Protein AF-A0A931KNN4-F1 (afdb_monomer)

Radius of gyration: 16.11 Å; Cα contacts (8 Å, |Δi|>4): 212; chains: 1; bounding box: 45×23×44 Å

Secondary structure (DSSP, 8-state):
-HHHHHHHHHHHHHHHHHHH--S---HHHHHHHHHHHIIIIIIHHHHHHHHHHHHHSHHHHHHHHT--SS-HHHHHHHHHHHHHHHHHHHTTTS-THHHHHHHHHHHHHHHHHHHHHHHHHHHH----HHHHTTHHHHHHHHHHHHHHHHHH-

pLDDT: mean 97.2, std 2.58, range [75.62, 98.81]

Mean predicted aligned error: 2.51 Å

Foldseek 3Di:
DVLVVLQVQLVVQLVVCVVVDPDDPDLQVSLVSSLLSCLARNQQVQLQVQLCCLQVVVQVLCVLQVHHGPDCVSNVVSVLSVVLNCLSNCCNPDDDVSSVVSLVSLLCVLLVLLVVLVVCCVPVVRPRCSSPVSNVSSPVSSVSNVVSVVSND

Sequence (153 aa):
MIFIVCYILGWLAGVTILLLDNGPKDVHTISEIFLLAQLTVTIGLMGLFAAYGHVFMSDKVAKQIGWEPGSMFQIELGYCSLGMGLMGITSFWYRDNFWLATIIFTCTFLLGAAFVHIKEMRKHRNFSPGNAVTVIPDILIPFTLMILWIFYK

Solvent-accessible surface area (backbone atoms only — not comparable to full-atom values): 7367 Å² total; per-residue (Å²): 111,69,55,54,52,24,44,52,50,6,52,52,48,17,50,52,50,58,74,72,49,87,68,78,83,48,66,40,53,50,19,45,45,39,40,52,22,34,36,30,40,15,38,12,48,34,14,45,52,45,15,49,37,22,57,79,35,32,48,61,48,24,52,44,38,65,43,76,58,88,50,67,65,37,37,54,51,8,54,54,25,34,53,48,7,50,46,13,45,47,38,77,81,40,60,69,71,51,42,52,52,42,47,52,53,49,31,54,51,29,45,48,48,26,52,52,36,53,51,37,37,72,75,70,62,40,66,32,61,54,23,52,59,45,35,53,50,23,47,52,50,40,54,50,51,52,52,28,49,63,49,45,106

Structure (mmCIF, N/CA/C/O backbone):
data_AF-A0A931KNN4-F1
#
_entry.id   AF-A0A931KNN4-F1
#
loop_
_atom_site.group_PDB
_atom_site.id
_atom_site.type_symbol
_atom_site.label_atom_id
_atom_site.label_alt_id
_atom_site.label_comp_id
_atom_site.label_asym_id
_atom_site.label_entity_id
_atom_site.label_seq_id
_atom_site.pdbx_PDB_ins_code
_atom_site.Cartn_x
_atom_site.Cartn_y
_atom_site.Cartn_z
_atom_site.occupancy
_atom_site.B_iso_or_equiv
_atom_site.auth_seq_id
_atom_site.auth_comp_id
_atom_site.auth_asym_id
_atom_site.auth_atom_id
_atom_site.pdbx_PDB_model_num
ATOM 1 N N . MET A 1 1 ? 2.337 6.655 -8.673 1.00 75.62 1 MET A N 1
ATOM 2 C CA . MET A 1 1 ? 1.177 7.547 -8.409 1.00 75.62 1 MET A CA 1
ATOM 3 C C . MET A 1 1 ? -0.009 6.804 -7.804 1.00 75.62 1 MET A C 1
ATOM 5 O O . MET A 1 1 ? -0.515 7.271 -6.796 1.00 75.62 1 MET A O 1
ATOM 9 N N . ILE A 1 2 ? -0.426 5.652 -8.349 1.00 92.94 2 ILE A N 1
ATOM 10 C CA . ILE A 1 2 ? -1.595 4.913 -7.835 1.00 92.94 2 ILE A CA 1
ATOM 11 C C . ILE A 1 2 ? -1.471 4.499 -6.355 1.00 92.94 2 ILE A C 1
ATOM 13 O O . ILE A 1 2 ? -2.454 4.581 -5.635 1.00 92.94 2 ILE A O 1
ATOM 17 N N . PHE A 1 3 ? -0.267 4.186 -5.857 1.00 95.31 3 PHE A N 1
ATOM 18 C CA . PHE A 1 3 ? -0.069 3.797 -4.448 1.00 95.31 3 PHE A CA 1
ATOM 19 C C . PHE A 1 3 ? -0.427 4.926 -3.472 1.00 95.31 3 PHE A C 1
ATOM 21 O O . PHE A 1 3 ? -1.108 4.694 -2.480 1.00 95.31 3 PHE A O 1
ATOM 28 N N . ILE A 1 4 ? -0.036 6.168 -3.785 1.00 96.81 4 ILE A N 1
ATOM 29 C CA . ILE A 1 4 ? -0.392 7.346 -2.977 1.00 96.81 4 ILE A CA 1
ATOM 30 C C . ILE A 1 4 ? -1.904 7.590 -3.028 1.00 96.81 4 ILE A C 1
ATOM 32 O O . ILE A 1 4 ? -2.500 7.942 -2.016 1.00 96.81 4 ILE A O 1
ATOM 36 N N . VAL A 1 5 ? -2.538 7.369 -4.183 1.00 97.69 5 VAL A N 1
ATOM 37 C CA . VAL A 1 5 ? -3.998 7.479 -4.307 1.00 97.69 5 VAL A CA 1
ATOM 38 C C . VAL A 1 5 ? -4.685 6.451 -3.407 1.00 97.69 5 VAL A C 1
ATOM 40 O O . VAL A 1 5 ? -5.537 6.836 -2.615 1.00 97.69 5 VAL A O 1
ATOM 43 N N . CYS A 1 6 ? -4.278 5.178 -3.453 1.00 98.25 6 CYS A N 1
ATOM 44 C CA . CYS A 1 6 ? -4.796 4.139 -2.555 1.00 98.25 6 CYS A CA 1
ATOM 45 C C . CYS A 1 6 ? -4.580 4.501 -1.078 1.00 98.25 6 CYS A C 1
ATOM 47 O O . CYS A 1 6 ? -5.501 4.357 -0.281 1.00 98.25 6 CYS A O 1
ATOM 49 N N . TYR A 1 7 ? -3.407 5.040 -0.733 1.00 98.50 7 TYR A N 1
ATOM 50 C CA . TYR A 1 7 ? -3.086 5.489 0.623 1.00 98.50 7 TYR A CA 1
ATOM 51 C C . TYR A 1 7 ? -4.015 6.601 1.119 1.00 98.50 7 TYR A C 1
ATOM 53 O O . TYR A 1 7 ? -4.550 6.522 2.227 1.00 98.50 7 TYR A O 1
ATOM 61 N N . ILE A 1 8 ? -4.250 7.619 0.287 1.00 98.50 8 ILE A N 1
ATOM 62 C CA . ILE A 1 8 ? -5.185 8.708 0.592 1.00 98.50 8 ILE A CA 1
ATOM 63 C C . ILE A 1 8 ? -6.609 8.160 0.728 1.00 98.50 8 ILE A C 1
ATOM 65 O O . ILE A 1 8 ? -7.306 8.524 1.670 1.00 98.50 8 ILE A O 1
ATOM 69 N N . LEU A 1 9 ? -7.033 7.254 -0.160 1.00 98.62 9 LEU A N 1
ATOM 70 C CA . LEU A 1 9 ? -8.346 6.611 -0.065 1.00 98.62 9 LEU A CA 1
ATOM 71 C C . LEU A 1 9 ? -8.507 5.822 1.241 1.00 98.62 9 LEU A C 1
ATOM 73 O O . LEU A 1 9 ? -9.579 5.879 1.836 1.00 98.62 9 LEU A O 1
ATOM 77 N N . GLY A 1 10 ? -7.458 5.154 1.728 1.00 98.75 10 GLY A N 1
ATOM 78 C CA . GLY A 1 10 ? -7.477 4.497 3.035 1.00 98.75 10 GLY A CA 1
ATOM 79 C C . GLY A 1 10 ? -7.665 5.475 4.195 1.00 98.75 10 GLY A C 1
ATOM 80 O O . GLY A 1 10 ? -8.443 5.202 5.107 1.00 98.75 10 GLY A O 1
ATOM 81 N N . TRP A 1 11 ? -7.031 6.651 4.148 1.00 98.69 11 TRP A N 1
ATOM 82 C CA . TRP A 1 11 ? -7.261 7.696 5.153 1.00 98.69 11 TRP A CA 1
ATOM 83 C C . TRP A 1 11 ? -8.681 8.242 5.093 1.00 98.69 11 TRP A C 1
ATOM 85 O O . TRP A 1 11 ? -9.325 8.371 6.130 1.00 98.69 11 TRP A O 1
ATOM 95 N N . LEU A 1 12 ? -9.186 8.524 3.891 1.00 98.69 12 LEU A N 1
ATOM 96 C CA . LEU A 1 12 ? -10.554 9.001 3.705 1.00 98.69 12 LEU A CA 1
ATOM 97 C C . LEU A 1 12 ? -11.572 7.974 4.205 1.00 98.69 12 LEU A C 1
ATOM 99 O O . LEU A 1 12 ? -12.489 8.347 4.931 1.00 98.69 12 LEU A O 1
ATOM 103 N N . ALA A 1 13 ? -11.374 6.690 3.899 1.00 98.50 13 ALA A N 1
ATOM 104 C CA . ALA A 1 13 ? -12.214 5.612 4.405 1.00 98.50 13 ALA A CA 1
ATOM 105 C C . ALA A 1 13 ? -12.179 5.539 5.939 1.00 98.50 13 ALA A C 1
ATOM 107 O O . ALA A 1 13 ? -13.234 5.473 6.563 1.00 98.50 13 ALA A O 1
ATOM 108 N N . GLY A 1 14 ? -10.993 5.627 6.552 1.00 98.31 14 GLY A N 1
ATOM 109 C CA . GLY A 1 14 ? -10.850 5.664 8.009 1.00 98.31 14 GLY A CA 1
ATOM 110 C C . GLY A 1 14 ? -11.567 6.859 8.642 1.00 98.31 14 GLY A C 1
ATOM 111 O O . GLY A 1 14 ? -12.308 6.682 9.604 1.00 98.31 14 GLY A O 1
ATOM 112 N N . VAL A 1 15 ? -11.438 8.057 8.058 1.00 98.38 15 VAL A N 1
ATOM 113 C CA . VAL A 1 15 ? -12.175 9.255 8.499 1.00 98.38 15 VAL A CA 1
ATOM 114 C C . VAL A 1 15 ? -13.681 9.044 8.367 1.00 98.38 15 VAL A C 1
ATOM 116 O O . VAL A 1 15 ? -14.416 9.335 9.303 1.00 98.38 15 VAL A O 1
ATOM 119 N N . THR A 1 16 ? -14.160 8.518 7.238 1.00 98.25 16 THR A N 1
ATOM 120 C CA . THR A 1 16 ? -15.588 8.238 7.044 1.00 98.25 16 THR A CA 1
ATOM 121 C C . THR A 1 16 ? -16.108 7.254 8.088 1.00 98.25 16 THR A C 1
ATOM 123 O O . THR A 1 16 ? -17.126 7.533 8.713 1.00 98.25 16 THR A O 1
ATOM 126 N N . ILE A 1 17 ? -15.401 6.147 8.338 1.00 97.25 17 ILE A N 1
ATOM 127 C CA . ILE A 1 17 ? -15.786 5.173 9.370 1.00 97.25 17 ILE A CA 1
ATOM 128 C C . ILE A 1 17 ? -15.799 5.841 10.747 1.00 97.25 17 ILE A C 1
ATOM 130 O O . ILE A 1 17 ? -16.770 5.698 11.481 1.00 97.25 17 ILE A O 1
ATOM 134 N N . LEU A 1 18 ? -14.769 6.625 11.076 1.00 97.12 18 LEU A N 1
ATOM 135 C CA . LEU A 1 18 ? -14.670 7.317 12.357 1.00 97.12 18 LEU A CA 1
ATOM 136 C C . LEU A 1 18 ? -15.820 8.306 12.584 1.00 97.12 18 LEU A C 1
ATOM 138 O O . LEU A 1 18 ? -16.296 8.410 13.710 1.00 97.12 18 LEU A O 1
ATOM 142 N N . LEU A 1 19 ? -16.251 9.025 11.544 1.00 96.62 19 LEU A N 1
ATOM 143 C CA . LEU A 1 19 ? -17.359 9.984 11.613 1.00 96.62 19 LEU A CA 1
ATOM 144 C C . LEU A 1 19 ? -18.730 9.306 11.722 1.00 96.62 19 LEU A C 1
ATOM 146 O O . LEU A 1 19 ? -19.653 9.899 12.273 1.00 96.62 19 LEU A O 1
ATOM 150 N N . LEU A 1 20 ? -18.874 8.097 11.176 1.00 96.00 20 LEU A N 1
ATOM 151 C CA . LEU A 1 20 ? -20.117 7.320 11.229 1.00 96.00 20 LEU A CA 1
ATOM 152 C C . LEU A 1 20 ? -20.231 6.469 12.499 1.00 96.00 20 LEU A C 1
ATOM 154 O O . LEU A 1 20 ? -21.334 6.104 12.905 1.00 96.00 20 LEU A O 1
ATOM 158 N N . ASP A 1 21 ? -19.100 6.136 13.112 1.00 92.56 21 ASP A N 1
ATOM 159 C CA . ASP A 1 21 ? -19.047 5.390 14.356 1.00 92.56 21 ASP A CA 1
ATOM 160 C C . ASP A 1 21 ? -19.393 6.293 15.555 1.00 92.56 21 ASP A C 1
ATOM 162 O O . ASP A 1 21 ? -18.734 7.303 15.800 1.00 92.56 21 ASP A O 1
ATOM 166 N N . ASN A 1 22 ? -20.401 5.904 16.337 1.00 91.19 22 ASN A N 1
ATOM 167 C CA . ASN A 1 22 ? -20.817 6.614 17.555 1.00 91.19 22 ASN A CA 1
ATOM 168 C C . ASN A 1 22 ? -20.096 6.108 18.821 1.00 91.19 22 ASN A C 1
ATOM 170 O O . ASN A 1 22 ? -20.460 6.496 19.932 1.00 91.19 22 ASN A O 1
ATOM 174 N N . GLY A 1 23 ? -19.117 5.212 18.667 1.00 89.44 23 GLY A N 1
ATOM 175 C CA . GLY A 1 23 ? -18.331 4.659 19.761 1.00 89.44 23 GLY A CA 1
ATOM 176 C C . GLY A 1 23 ? -17.318 5.635 20.384 1.00 89.44 23 GLY A C 1
ATOM 177 O O . GLY A 1 23 ? -17.164 6.778 19.935 1.00 89.44 23 GLY A O 1
ATOM 178 N N . PRO A 1 24 ? -16.610 5.187 21.439 1.00 88.56 24 PRO A N 1
ATOM 179 C CA . PRO A 1 24 ? -15.524 5.937 22.065 1.00 88.56 24 PRO A CA 1
ATOM 180 C C . PRO A 1 24 ? -14.437 6.332 21.059 1.00 88.56 24 PRO A C 1
ATOM 182 O O . PRO A 1 24 ? -14.121 5.593 20.132 1.00 88.56 24 PRO A O 1
ATOM 185 N N . LYS A 1 25 ? -13.833 7.507 21.253 1.00 93.62 25 LYS A N 1
ATOM 186 C CA . LYS A 1 25 ? -12.763 8.038 20.389 1.00 93.62 25 LYS A CA 1
ATOM 187 C C . LYS A 1 25 ? -11.418 8.055 21.109 1.00 93.62 25 LYS A C 1
ATOM 189 O O . LYS A 1 25 ? -10.698 9.050 21.082 1.00 93.62 25 LYS A O 1
ATOM 194 N N . ASP A 1 26 ? -11.111 6.966 21.805 1.00 96.06 26 ASP A N 1
ATOM 195 C CA . ASP A 1 26 ? -9.787 6.754 22.385 1.00 96.06 26 ASP A CA 1
ATOM 196 C C . ASP A 1 26 ? -8.756 6.341 21.320 1.00 96.06 26 ASP A C 1
ATOM 198 O O . ASP A 1 26 ? -9.085 6.032 20.171 1.00 96.06 26 ASP A O 1
ATOM 202 N N . VAL A 1 27 ? -7.480 6.367 21.711 1.00 96.81 27 VAL A N 1
ATOM 203 C CA . VAL A 1 27 ? -6.347 6.084 20.819 1.00 96.81 27 VAL A CA 1
ATOM 204 C C . VAL A 1 27 ? -6.428 4.676 20.229 1.00 96.81 27 VAL A C 1
ATOM 206 O O . VAL A 1 27 ? -6.139 4.519 19.043 1.00 96.81 27 VAL A O 1
ATOM 209 N N . HIS A 1 28 ? -6.857 3.683 21.012 1.00 96.62 28 HIS A N 1
ATOM 210 C CA . HIS A 1 28 ? -6.983 2.302 20.548 1.00 96.62 28 HIS A CA 1
ATOM 211 C C . HIS A 1 28 ? -8.036 2.213 19.439 1.00 96.62 28 HIS A C 1
ATOM 213 O O . HIS A 1 28 ? -7.741 1.743 18.343 1.00 96.62 28 HIS A O 1
ATOM 219 N N . THR A 1 29 ? -9.241 2.733 19.686 1.00 96.56 29 THR A N 1
ATOM 220 C CA . THR A 1 29 ? -10.368 2.674 18.742 1.00 96.56 29 THR A CA 1
ATOM 221 C C . THR A 1 29 ? -10.069 3.443 17.455 1.00 96.56 29 THR A C 1
ATOM 223 O O . THR A 1 29 ? -10.315 2.952 16.353 1.00 96.56 29 THR A O 1
ATOM 226 N N . ILE A 1 30 ? -9.469 4.633 17.571 1.00 97.88 30 ILE A N 1
ATOM 227 C CA . ILE A 1 30 ? -9.023 5.414 16.410 1.00 97.88 30 ILE A CA 1
ATOM 228 C C . ILE A 1 30 ? -7.996 4.614 15.597 1.00 97.88 30 ILE A C 1
ATOM 230 O O . ILE A 1 30 ? -8.117 4.515 14.373 1.00 97.88 30 ILE A O 1
ATOM 234 N N . SER A 1 31 ? -7.005 4.025 16.267 1.00 98.00 31 SER A N 1
ATOM 235 C CA . SER A 1 31 ? -5.946 3.253 15.611 1.00 98.00 31 SER A CA 1
ATOM 236 C C . SER A 1 31 ? -6.493 1.999 14.942 1.00 98.00 31 SER A C 1
ATOM 238 O O . SER A 1 31 ? -6.114 1.725 13.809 1.00 98.00 31 SER A O 1
ATOM 240 N N . GLU A 1 32 ? -7.435 1.293 15.570 1.00 97.81 32 GLU A N 1
ATOM 241 C CA . GLU A 1 32 ? -8.114 0.133 14.989 1.00 97.81 32 GLU A CA 1
ATOM 242 C C . GLU A 1 32 ? -8.839 0.498 13.686 1.00 97.81 32 GLU A C 1
ATOM 244 O O . GLU A 1 32 ? -8.648 -0.163 12.663 1.00 97.81 32 GLU A O 1
ATOM 249 N N . ILE A 1 33 ? -9.628 1.580 13.697 1.00 98.19 33 ILE A N 1
ATOM 250 C CA . ILE A 1 33 ? -10.392 2.039 12.528 1.00 98.19 33 ILE A CA 1
ATOM 251 C C . ILE A 1 33 ? -9.455 2.393 11.372 1.00 98.19 33 ILE A C 1
ATOM 253 O O . ILE A 1 33 ? -9.644 1.926 10.244 1.00 98.19 33 ILE A O 1
ATOM 257 N N . PHE A 1 34 ? -8.436 3.215 11.637 1.00 98.69 34 PHE A N 1
ATOM 258 C CA . PHE A 1 34 ? -7.494 3.616 10.598 1.00 98.69 34 PHE A CA 1
ATOM 259 C C . PHE A 1 34 ? -6.643 2.445 10.121 1.00 98.69 34 PHE A C 1
ATOM 261 O O . PHE A 1 34 ? -6.396 2.337 8.922 1.00 98.69 34 PHE A O 1
ATOM 268 N N . LEU A 1 35 ? -6.234 1.547 11.015 1.00 98.69 35 LEU A N 1
ATOM 269 C CA . LEU A 1 35 ? -5.477 0.361 10.643 1.00 98.69 35 LEU A CA 1
ATOM 270 C C . LEU A 1 35 ? -6.294 -0.541 9.718 1.00 98.69 35 LEU A C 1
ATOM 272 O O . LEU A 1 35 ? -5.803 -0.917 8.655 1.00 98.69 35 LEU A O 1
ATOM 276 N N . LEU A 1 36 ? -7.551 -0.826 10.067 1.00 98.56 36 LEU A N 1
ATOM 277 C CA . LEU A 1 36 ? -8.452 -1.609 9.224 1.00 98.56 36 LEU A CA 1
ATOM 278 C C . LEU A 1 36 ? -8.631 -0.960 7.846 1.00 98.56 36 LEU A C 1
ATOM 280 O O . LEU A 1 36 ? -8.544 -1.646 6.824 1.00 98.56 36 LEU A O 1
ATOM 284 N N . ALA A 1 37 ? -8.843 0.357 7.799 1.00 98.69 37 ALA A N 1
ATOM 285 C CA . ALA A 1 37 ? -8.990 1.088 6.544 1.00 98.69 37 ALA A CA 1
ATOM 286 C C . ALA A 1 37 ? -7.706 1.045 5.696 1.00 98.69 37 ALA A C 1
ATOM 288 O O . ALA A 1 37 ? -7.774 0.830 4.488 1.00 98.69 37 ALA A O 1
ATOM 289 N N . GLN A 1 38 ? -6.527 1.182 6.309 1.00 98.81 38 GLN A N 1
ATOM 290 C CA . GLN A 1 38 ? -5.253 1.071 5.598 1.00 98.81 38 GLN A CA 1
ATOM 29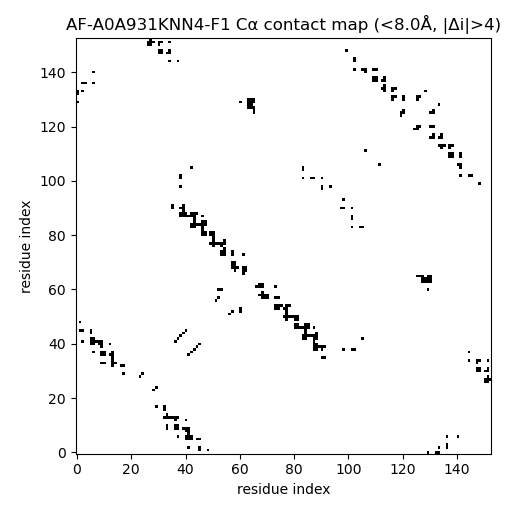1 C C . GLN A 1 38 ? -5.011 -0.355 5.084 1.00 98.81 38 GLN A C 1
ATOM 293 O O . GLN A 1 38 ? -4.642 -0.531 3.926 1.00 98.81 38 GLN A O 1
ATOM 298 N N . LEU A 1 39 ? -5.268 -1.391 5.883 1.00 98.81 39 LEU A N 1
ATOM 299 C CA . LEU A 1 39 ? -5.107 -2.777 5.432 1.00 98.81 39 LEU A CA 1
ATOM 300 C C . LEU A 1 39 ? -6.049 -3.099 4.264 1.00 98.81 39 LEU A C 1
ATOM 302 O O . LEU A 1 39 ? -5.622 -3.601 3.227 1.00 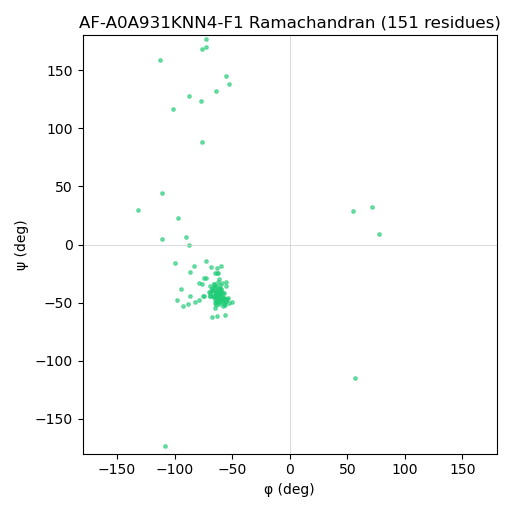98.81 39 LEU A O 1
ATOM 306 N N . THR A 1 40 ? -7.324 -2.754 4.390 1.00 98.56 40 THR A N 1
ATOM 307 C CA . THR A 1 40 ? -8.334 -3.145 3.397 1.00 98.56 40 THR A CA 1
ATOM 308 C C . THR A 1 40 ? -8.314 -2.274 2.149 1.00 98.56 40 THR A C 1
ATOM 310 O O . THR A 1 40 ? -8.301 -2.798 1.036 1.00 98.56 40 THR A O 1
ATOM 313 N N . VAL A 1 41 ? -8.279 -0.951 2.307 1.00 98.69 41 VAL A N 1
ATOM 314 C CA . VAL A 1 41 ? -8.368 -0.011 1.185 1.00 98.69 41 VAL A CA 1
ATOM 315 C C . VAL A 1 41 ? -6.990 0.275 0.612 1.00 98.69 41 VAL A C 1
ATOM 317 O O . VAL A 1 41 ? -6.802 0.118 -0.593 1.00 98.69 41 VAL A O 1
ATOM 320 N N . THR A 1 42 ? -6.011 0.653 1.439 1.00 98.69 42 THR A N 1
ATOM 321 C CA . THR A 1 42 ? -4.670 0.960 0.923 1.00 98.69 42 THR A CA 1
ATOM 322 C C . THR A 1 42 ? -4.002 -0.299 0.399 1.00 98.69 42 THR A C 1
ATOM 324 O O . THR A 1 42 ? -3.729 -0.367 -0.795 1.00 98.69 42 THR A O 1
ATOM 327 N N . ILE A 1 43 ? -3.760 -1.301 1.250 1.00 98.69 43 ILE A N 1
ATOM 328 C CA . ILE A 1 43 ? -2.992 -2.494 0.854 1.00 98.69 43 ILE A CA 1
ATOM 329 C C . ILE A 1 43 ? -3.780 -3.348 -0.131 1.00 98.69 43 ILE A C 1
ATOM 331 O O . ILE A 1 43 ? -3.224 -3.773 -1.144 1.00 98.69 43 ILE A O 1
ATOM 335 N N . GLY A 1 44 ? -5.081 -3.522 0.111 1.00 98.69 44 GLY A N 1
ATOM 336 C CA . GLY A 1 44 ? -5.962 -4.254 -0.789 1.00 98.69 44 GLY A CA 1
ATOM 337 C C . GLY A 1 44 ? -5.957 -3.706 -2.214 1.00 98.69 44 GLY A C 1
ATOM 338 O O . GLY A 1 44 ? -5.562 -4.408 -3.148 1.00 98.69 44 GLY A O 1
ATOM 339 N N . LEU A 1 45 ? -6.339 -2.437 -2.399 1.00 98.56 45 LEU A N 1
ATOM 340 C CA . LEU A 1 45 ? -6.404 -1.841 -3.739 1.00 98.56 45 LEU A CA 1
ATOM 341 C C . LEU A 1 45 ? -5.018 -1.688 -4.368 1.00 98.56 45 LEU A C 1
ATOM 343 O O . LEU A 1 45 ? -4.858 -1.958 -5.558 1.00 98.56 45 LEU A O 1
ATOM 347 N N . MET A 1 46 ? -4.011 -1.288 -3.586 1.00 98.12 46 MET A N 1
ATOM 348 C CA . MET A 1 46 ? -2.637 -1.158 -4.071 1.00 98.12 46 MET A CA 1
ATOM 349 C C . MET A 1 46 ? -2.119 -2.484 -4.626 1.00 98.12 46 MET A C 1
ATOM 351 O O . MET A 1 46 ? -1.595 -2.504 -5.739 1.00 98.12 46 MET A O 1
ATOM 355 N N . GLY A 1 47 ? -2.298 -3.584 -3.887 1.00 98.44 47 GLY A N 1
ATOM 356 C CA . GLY A 1 47 ? -1.877 -4.915 -4.318 1.00 98.44 47 GLY A CA 1
ATOM 357 C C . GLY A 1 47 ? -2.592 -5.370 -5.590 1.00 98.44 47 GLY A C 1
ATOM 358 O O . GLY A 1 47 ? -1.937 -5.838 -6.519 1.00 98.44 47 GLY A O 1
ATOM 359 N N . LEU A 1 48 ? -3.909 -5.147 -5.694 1.00 98.62 48 LEU A N 1
ATOM 360 C CA . LEU A 1 48 ? -4.673 -5.472 -6.906 1.00 98.62 48 LEU A CA 1
ATOM 361 C C . LEU A 1 48 ? -4.227 -4.655 -8.128 1.00 98.62 48 LEU A C 1
ATOM 363 O O . LEU A 1 48 ? -4.042 -5.218 -9.209 1.00 98.62 48 LEU A O 1
ATOM 367 N N . PHE A 1 49 ? -4.028 -3.341 -7.983 1.00 98.19 49 PHE A N 1
ATOM 368 C CA . PHE A 1 49 ? -3.574 -2.499 -9.093 1.00 98.19 49 PHE A CA 1
ATOM 369 C C . PHE A 1 49 ? -2.137 -2.815 -9.509 1.00 98.19 49 PHE A C 1
ATOM 371 O O . PHE A 1 49 ? -1.844 -2.849 -10.706 1.00 98.19 49 PHE A O 1
ATOM 378 N N . ALA A 1 50 ? -1.251 -3.070 -8.543 1.00 97.44 50 ALA A N 1
ATOM 379 C CA . ALA A 1 50 ? 0.112 -3.509 -8.812 1.00 97.44 50 ALA A CA 1
ATOM 380 C C . ALA A 1 50 ? 0.114 -4.857 -9.544 1.00 97.44 50 ALA A C 1
ATOM 382 O O . ALA A 1 50 ? 0.757 -4.975 -10.584 1.00 97.44 50 ALA A O 1
ATOM 383 N N . ALA A 1 51 ? -0.672 -5.832 -9.076 1.00 98.44 51 ALA A N 1
ATOM 384 C CA . ALA A 1 51 ? -0.834 -7.122 -9.738 1.00 98.44 51 ALA A CA 1
ATOM 385 C C . ALA A 1 51 ? -1.301 -6.962 -11.184 1.00 98.44 51 ALA A C 1
ATOM 387 O O . ALA A 1 51 ? -0.684 -7.503 -12.099 1.00 98.44 51 ALA A O 1
ATOM 388 N N . TYR A 1 52 ? -2.345 -6.163 -11.407 1.00 98.31 52 TYR A N 1
ATOM 389 C CA . TYR A 1 52 ? -2.849 -5.909 -12.751 1.00 98.31 52 TYR A CA 1
ATOM 390 C C . TYR A 1 52 ? -1.771 -5.302 -13.662 1.00 98.31 52 TYR A C 1
ATOM 392 O O . TYR A 1 52 ? -1.550 -5.783 -14.775 1.00 98.31 52 TYR A O 1
ATOM 400 N N . GLY A 1 53 ? -1.059 -4.280 -13.174 1.00 97.31 53 GLY A N 1
ATOM 401 C CA . GLY A 1 53 ? 0.012 -3.626 -13.920 1.00 97.31 53 GLY A CA 1
ATOM 402 C C . GLY A 1 53 ? 1.158 -4.576 -14.266 1.00 97.31 53 GLY A C 1
ATOM 403 O O . GLY A 1 53 ? 1.608 -4.612 -15.406 1.00 97.31 53 GLY A O 1
ATOM 404 N N . HIS A 1 54 ? 1.609 -5.370 -13.304 1.00 97.25 54 HIS A N 1
ATOM 405 C CA . HIS A 1 54 ? 2.752 -6.262 -13.460 1.00 97.25 54 HIS A CA 1
ATOM 406 C C . HIS A 1 54 ? 2.444 -7.531 -14.273 1.00 97.25 54 HIS A C 1
ATOM 408 O O . HIS A 1 54 ? 3.297 -7.987 -15.033 1.00 97.25 54 HIS A O 1
ATOM 414 N N . VAL A 1 55 ? 1.229 -8.081 -14.167 1.00 98.00 55 VAL A N 1
ATOM 415 C CA . VAL A 1 55 ? 0.828 -9.296 -14.900 1.00 98.00 55 VAL A CA 1
ATOM 416 C C . VAL A 1 55 ? 0.405 -8.972 -16.331 1.00 98.00 55 VAL A C 1
ATOM 418 O O . VAL A 1 55 ? 0.887 -9.606 -17.265 1.00 98.00 55 VAL A O 1
ATOM 421 N N . PHE A 1 56 ? -0.474 -7.984 -16.523 1.00 97.94 56 PHE A N 1
ATOM 422 C CA . PHE A 1 56 ? -1.093 -7.722 -17.831 1.00 97.94 56 PHE A CA 1
ATOM 423 C C . PHE A 1 56 ? -0.443 -6.568 -18.600 1.00 97.94 56 PHE A C 1
ATOM 425 O O . PHE A 1 56 ? -0.678 -6.415 -19.797 1.00 97.94 56 PHE A O 1
ATOM 432 N N . MET A 1 57 ? 0.352 -5.729 -17.930 1.00 97.19 57 MET A N 1
ATOM 433 C CA . MET A 1 57 ? 0.959 -4.526 -18.514 1.00 97.19 57 MET A CA 1
ATOM 434 C C . MET A 1 57 ? 2.462 -4.427 -18.201 1.00 97.19 57 MET A C 1
ATOM 436 O O . MET A 1 57 ? 3.014 -3.325 -18.127 1.00 97.19 57 MET A O 1
ATOM 440 N N . SER A 1 58 ? 3.120 -5.576 -18.035 1.00 96.94 58 SER A N 1
ATOM 441 C CA . SER A 1 58 ? 4.495 -5.747 -17.543 1.00 96.94 58 SER A CA 1
ATOM 442 C C . SER A 1 58 ? 5.502 -4.852 -18.265 1.00 96.94 58 SER A C 1
ATOM 444 O O . SER A 1 58 ? 6.227 -4.100 -17.619 1.00 96.94 58 SER A O 1
ATOM 446 N N . ASP A 1 59 ? 5.494 -4.844 -19.599 1.00 97.25 59 ASP A N 1
ATOM 447 C CA . ASP A 1 59 ? 6.413 -4.020 -20.399 1.00 97.25 59 ASP A CA 1
ATOM 448 C C . ASP A 1 59 ? 6.198 -2.520 -20.202 1.00 97.25 59 ASP A C 1
ATOM 450 O O . ASP A 1 59 ? 7.147 -1.732 -20.218 1.00 97.25 59 ASP A O 1
ATOM 454 N N . LYS A 1 60 ? 4.942 -2.101 -20.024 1.00 96.50 60 LYS A N 1
ATOM 455 C CA . LYS A 1 60 ? 4.616 -0.696 -19.773 1.00 96.50 60 LYS A CA 1
ATOM 456 C C . LYS A 1 60 ? 5.105 -0.286 -18.389 1.00 96.50 60 LYS A C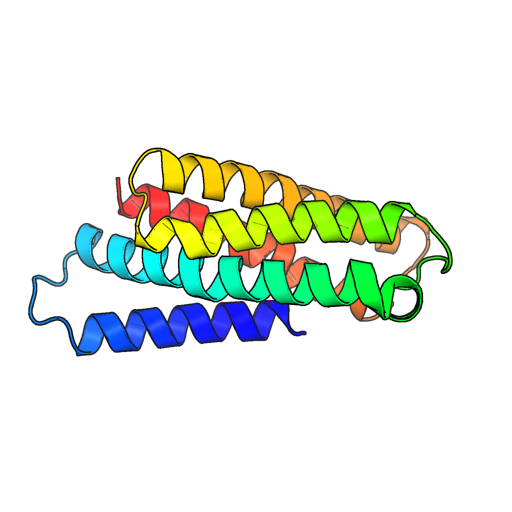 1
ATOM 458 O O . LYS A 1 60 ? 5.688 0.788 -18.260 1.00 96.50 60 LYS A O 1
ATOM 463 N N . VAL A 1 61 ? 4.884 -1.132 -17.381 1.00 96.00 61 VAL A N 1
ATOM 464 C CA . VAL A 1 61 ? 5.360 -0.886 -16.016 1.00 96.00 61 VAL A CA 1
ATOM 465 C C . VAL A 1 61 ? 6.884 -0.842 -15.984 1.00 96.00 61 VAL A C 1
ATOM 467 O O . VAL A 1 61 ? 7.428 0.145 -15.497 1.00 96.00 61 VAL A O 1
ATOM 470 N N . ALA A 1 62 ? 7.565 -1.822 -16.588 1.00 96.56 62 ALA A N 1
ATOM 471 C CA . ALA A 1 62 ? 9.024 -1.869 -16.690 1.00 96.56 62 ALA A CA 1
ATOM 472 C C . ALA A 1 62 ? 9.590 -0.568 -17.283 1.00 96.56 62 ALA A C 1
ATOM 474 O O . ALA A 1 62 ? 10.416 0.095 -16.659 1.00 96.56 62 ALA A O 1
ATOM 475 N N . LYS A 1 63 ? 9.046 -0.107 -18.416 1.00 96.50 63 LYS A N 1
ATOM 476 C CA . LYS A 1 63 ? 9.454 1.169 -19.028 1.00 96.50 63 LYS A CA 1
ATOM 477 C C . LYS A 1 63 ? 9.204 2.375 -18.119 1.00 96.50 63 LYS A C 1
ATOM 479 O O . LYS A 1 63 ? 10.044 3.266 -18.050 1.00 96.50 63 LYS A O 1
ATOM 484 N N . GLN A 1 64 ? 8.078 2.420 -17.405 1.00 94.69 64 GLN A N 1
ATOM 485 C CA . GLN A 1 64 ? 7.757 3.525 -16.488 1.00 94.69 64 GLN A CA 1
ATOM 486 C C . GLN A 1 64 ? 8.701 3.606 -15.282 1.00 94.69 64 GLN A C 1
ATOM 488 O O . GLN A 1 64 ? 8.989 4.707 -14.802 1.00 94.69 64 GLN A O 1
ATOM 493 N N . ILE A 1 65 ? 9.178 2.460 -14.795 1.00 95.19 65 ILE A N 1
ATOM 494 C CA . ILE A 1 65 ? 10.175 2.383 -13.720 1.00 95.19 65 ILE A CA 1
ATOM 495 C C . ILE A 1 65 ? 11.617 2.437 -14.254 1.00 95.19 65 ILE A C 1
ATOM 497 O O . ILE A 1 65 ? 12.559 2.435 -13.468 1.00 95.19 65 ILE A O 1
ATOM 501 N N . GLY A 1 66 ? 11.815 2.526 -15.572 1.00 95.50 66 GLY A N 1
ATOM 502 C CA . GLY A 1 66 ? 13.137 2.588 -16.202 1.00 95.50 66 GLY A CA 1
ATOM 503 C C . GLY A 1 66 ? 13.905 1.266 -16.152 1.00 95.50 66 GLY A C 1
ATOM 504 O O . GLY A 1 66 ? 15.118 1.281 -15.977 1.00 95.50 66 GLY A O 1
ATOM 505 N N . TRP A 1 67 ? 13.198 0.137 -16.208 1.00 95.19 67 TRP A N 1
ATOM 506 C CA . TRP A 1 67 ? 13.755 -1.218 -16.231 1.00 95.19 67 TRP A CA 1
ATOM 507 C C . TRP A 1 67 ? 13.487 -1.874 -17.591 1.00 95.19 67 TRP A C 1
ATOM 509 O O . TRP A 1 67 ? 12.567 -1.484 -18.316 1.00 95.19 67 TRP A O 1
ATOM 519 N N . GLU A 1 68 ? 14.276 -2.895 -17.921 1.00 95.38 68 GLU A N 1
ATOM 520 C CA . GLU A 1 68 ? 14.139 -3.621 -19.184 1.00 95.38 68 GLU A CA 1
ATOM 521 C C . GLU A 1 68 ? 12.783 -4.359 -19.282 1.00 95.38 68 GLU A C 1
ATOM 523 O O . GLU A 1 68 ? 12.385 -5.051 -18.334 1.00 95.38 68 GLU A O 1
ATOM 528 N N . PRO A 1 69 ? 12.052 -4.224 -20.408 1.00 96.06 69 PRO A N 1
ATOM 529 C CA . PRO A 1 69 ? 10.815 -4.960 -20.664 1.00 96.06 69 PRO A CA 1
ATOM 530 C C . PRO A 1 69 ? 11.079 -6.445 -20.984 1.00 96.06 69 PRO A C 1
ATOM 532 O O . PRO A 1 69 ? 12.216 -6.862 -21.190 1.00 96.06 69 PRO A O 1
ATOM 535 N N . GLY A 1 70 ? 10.020 -7.258 -21.039 1.00 92.94 70 GLY A N 1
ATOM 536 C CA . GLY A 1 70 ? 10.100 -8.679 -21.401 1.00 92.94 70 GLY A CA 1
ATOM 537 C C . GLY A 1 70 ? 10.606 -9.612 -20.294 1.00 92.94 70 GLY A C 1
ATOM 538 O O . GLY A 1 70 ? 10.862 -10.787 -20.547 1.00 92.94 70 GLY A O 1
ATOM 539 N N . SER A 1 71 ? 10.754 -9.116 -19.063 1.00 92.19 71 SER A N 1
ATOM 540 C CA . SER A 1 71 ? 11.223 -9.913 -17.926 1.00 92.19 71 SER A CA 1
ATOM 541 C C . SER A 1 71 ? 10.084 -10.636 -17.201 1.00 92.19 71 SER A C 1
ATOM 543 O O . SER A 1 71 ? 9.141 -10.002 -16.722 1.00 92.19 71 SER A O 1
ATOM 545 N N . MET A 1 72 ? 10.219 -1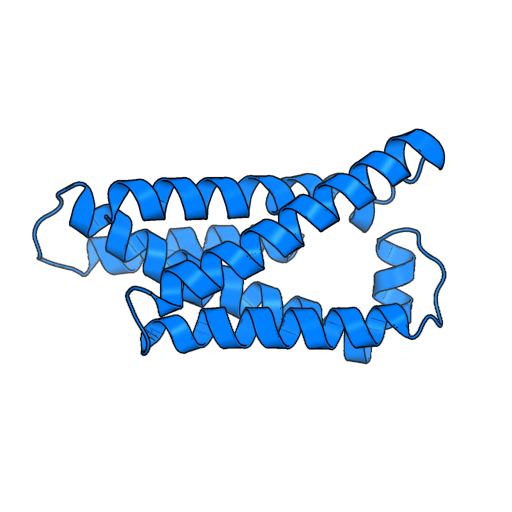1.955 -17.015 1.00 94.94 72 MET A N 1
ATOM 546 C CA . MET A 1 72 ? 9.276 -12.764 -16.223 1.00 94.94 72 MET A CA 1
ATOM 547 C C . MET A 1 72 ? 9.227 -12.362 -14.742 1.00 94.94 72 MET A C 1
ATOM 549 O O . MET A 1 72 ? 8.213 -12.596 -14.086 1.00 94.94 72 MET A O 1
ATOM 553 N N . PHE A 1 73 ? 10.257 -11.679 -14.228 1.00 95.69 73 PHE A N 1
ATOM 554 C CA . PHE A 1 73 ? 10.248 -11.151 -12.861 1.00 95.69 73 PHE A CA 1
ATOM 555 C C . PHE A 1 73 ? 9.124 -10.139 -12.629 1.00 95.69 73 PHE A C 1
ATOM 557 O O . PHE A 1 73 ? 8.609 -10.055 -11.518 1.00 95.69 73 PHE A O 1
ATOM 564 N N . GLN A 1 74 ? 8.701 -9.397 -13.662 1.00 95.75 74 GLN A N 1
ATOM 565 C CA . GLN A 1 74 ? 7.540 -8.513 -13.544 1.00 95.75 74 GLN A CA 1
ATOM 566 C C . GLN A 1 74 ? 6.279 -9.331 -13.252 1.00 95.75 74 GLN A C 1
ATOM 568 O O . GLN A 1 74 ? 5.518 -8.977 -12.364 1.00 95.75 74 GLN A O 1
ATOM 573 N N . ILE A 1 75 ? 6.085 -10.467 -13.925 1.00 97.31 75 ILE A N 1
ATOM 574 C CA . ILE A 1 75 ? 4.906 -11.316 -13.719 1.00 97.31 75 ILE A CA 1
ATOM 575 C C . ILE A 1 75 ? 4.915 -11.938 -12.314 1.00 97.31 75 ILE A C 1
ATOM 577 O O . ILE A 1 75 ? 3.896 -11.893 -11.624 1.00 97.31 75 ILE A O 1
ATOM 581 N N . GLU A 1 76 ? 6.057 -12.455 -11.850 1.00 97.75 76 GLU A N 1
ATOM 582 C CA . GLU A 1 76 ? 6.195 -12.973 -10.477 1.00 97.75 76 GLU A CA 1
ATOM 583 C C . GLU A 1 76 ? 5.924 -11.891 -9.423 1.00 97.75 76 GLU A C 1
ATOM 585 O O . GLU A 1 76 ? 5.188 -12.124 -8.460 1.00 97.75 76 GLU A O 1
ATOM 590 N N . LEU A 1 77 ? 6.448 -10.680 -9.638 1.00 96.88 77 LEU A N 1
ATOM 591 C CA . LEU A 1 77 ? 6.181 -9.520 -8.790 1.00 96.88 77 LEU A CA 1
ATOM 592 C C . LEU A 1 77 ? 4.689 -9.163 -8.767 1.00 96.88 77 LEU A C 1
ATOM 594 O O . LEU A 1 77 ? 4.153 -8.774 -7.726 1.00 96.88 77 LEU A O 1
ATOM 598 N N . GLY A 1 78 ? 4.000 -9.346 -9.892 1.00 98.06 78 GLY A N 1
ATOM 599 C CA . GLY A 1 78 ? 2.557 -9.185 -9.997 1.00 98.06 78 GLY A CA 1
ATOM 600 C C . GLY A 1 78 ? 1.780 -10.182 -9.141 1.00 98.06 78 GLY A C 1
ATOM 601 O O . GLY A 1 78 ? 0.873 -9.776 -8.418 1.00 98.06 78 GLY A O 1
ATOM 602 N N . TYR A 1 79 ? 2.164 -11.459 -9.134 1.00 98.50 79 TYR A N 1
ATOM 603 C CA . TYR A 1 79 ? 1.536 -12.457 -8.258 1.00 98.50 79 TYR A CA 1
ATOM 604 C C . TYR A 1 79 ? 1.867 -12.245 -6.777 1.00 98.50 79 TYR A C 1
ATOM 606 O O . TYR A 1 79 ? 0.994 -12.416 -5.925 1.00 98.50 79 TYR A O 1
ATOM 614 N N . CYS A 1 80 ? 3.084 -11.799 -6.463 1.00 98.25 80 CYS A N 1
ATOM 615 C CA . CYS A 1 80 ? 3.452 -11.370 -5.113 1.00 98.25 80 CYS A CA 1
ATOM 616 C C . CYS A 1 80 ? 2.556 -10.204 -4.642 1.00 98.25 80 CYS A C 1
ATOM 618 O O . CYS A 1 80 ? 1.972 -10.246 -3.557 1.00 98.25 80 CYS A O 1
ATOM 620 N N . SER A 1 81 ? 2.353 -9.211 -5.514 1.00 98.44 81 SER A N 1
ATOM 621 C CA . SER A 1 81 ? 1.465 -8.068 -5.264 1.00 98.44 81 SER A CA 1
ATOM 622 C C . SER A 1 81 ? -0.004 -8.479 -5.134 1.00 98.44 81 SER A C 1
ATOM 624 O O . SER A 1 81 ? -0.728 -7.917 -4.312 1.00 98.44 81 SER A O 1
ATOM 626 N N . LEU A 1 82 ? -0.448 -9.483 -5.900 1.00 98.75 82 LEU A N 1
ATOM 627 C CA . LEU A 1 82 ? -1.797 -10.037 -5.787 1.00 98.75 82 LEU A CA 1
ATOM 628 C C . LEU A 1 82 ? -2.003 -10.664 -4.409 1.00 98.75 82 LEU A C 1
ATOM 630 O O . LEU A 1 82 ? -2.996 -10.363 -3.755 1.00 98.75 82 LEU A O 1
ATOM 634 N N . GLY A 1 83 ? -1.049 -11.479 -3.948 1.00 98.75 83 GLY A N 1
ATOM 635 C CA . GLY A 1 83 ? -1.068 -12.054 -2.602 1.00 98.75 83 GLY A CA 1
ATOM 636 C C . GLY A 1 83 ? -1.177 -10.975 -1.523 1.00 98.75 83 GLY A C 1
ATOM 637 O O . GLY A 1 83 ? -2.061 -11.049 -0.673 1.00 98.75 83 GLY A O 1
ATOM 638 N N . MET A 1 84 ? -0.362 -9.921 -1.627 1.00 98.69 84 MET A N 1
ATOM 639 C CA . MET A 1 84 ? -0.434 -8.752 -0.742 1.00 98.69 84 MET A CA 1
ATOM 640 C C . MET A 1 84 ? -1.830 -8.114 -0.722 1.00 98.69 84 MET A C 1
ATOM 642 O O . MET A 1 84 ? -2.385 -7.858 0.345 1.00 98.69 84 MET A O 1
ATOM 646 N N . GLY A 1 85 ? -2.412 -7.875 -1.902 1.00 98.75 85 GLY A N 1
ATOM 647 C CA . GLY A 1 85 ? -3.739 -7.275 -2.035 1.00 98.75 85 GLY A CA 1
ATOM 648 C C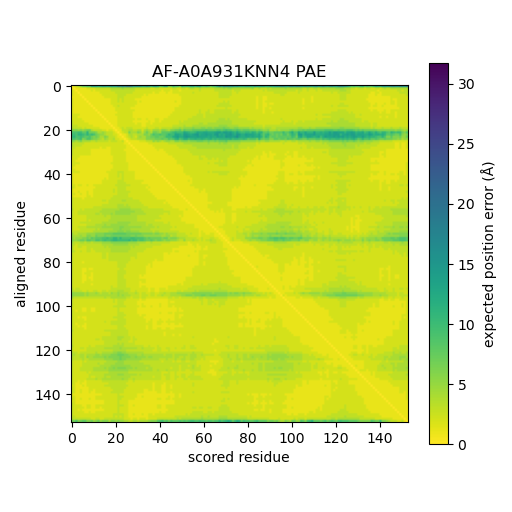 . GLY A 1 85 ? -4.834 -8.160 -1.443 1.00 98.75 85 GLY A C 1
ATOM 649 O O . GLY A 1 85 ? -5.711 -7.674 -0.732 1.00 98.75 85 GLY A O 1
ATOM 650 N N . LEU A 1 86 ? -4.757 -9.473 -1.663 1.00 98.81 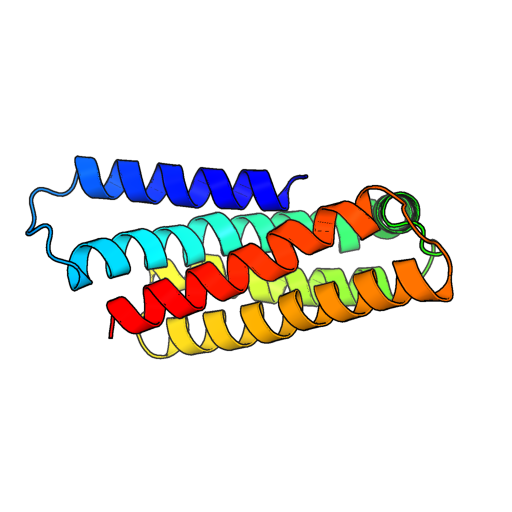86 LEU A N 1
ATOM 651 C CA . LEU A 1 86 ? -5.693 -10.429 -1.076 1.00 98.81 86 LEU A CA 1
ATOM 652 C C . LEU A 1 86 ? -5.588 -10.452 0.453 1.00 98.81 86 LEU A C 1
ATOM 654 O O . LEU A 1 86 ? -6.623 -10.438 1.117 1.00 98.81 86 LEU A O 1
ATOM 658 N N . MET A 1 87 ? -4.380 -10.419 1.023 1.00 98.75 87 MET A N 1
ATOM 659 C CA . MET A 1 87 ? -4.188 -10.292 2.475 1.00 98.75 87 MET A CA 1
ATOM 660 C C . MET 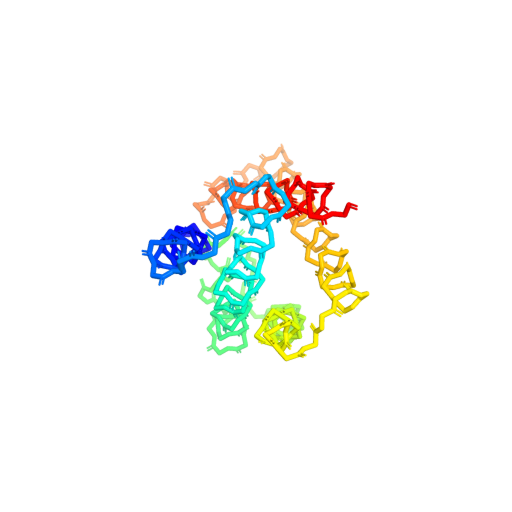A 1 87 ? -4.788 -8.984 3.013 1.00 98.75 87 MET A C 1
ATOM 662 O O . MET A 1 87 ? -5.512 -8.991 4.008 1.00 98.75 87 MET A O 1
ATOM 666 N N . GLY A 1 88 ? -4.571 -7.866 2.314 1.00 98.75 88 GLY A N 1
ATOM 667 C CA . GLY A 1 88 ? -5.171 -6.578 2.661 1.00 98.75 88 GLY A CA 1
ATOM 668 C C . GLY A 1 88 ? -6.702 -6.628 2.688 1.00 98.75 88 GLY A C 1
ATOM 669 O O . GLY A 1 88 ? -7.318 -6.321 3.705 1.00 98.75 88 GLY A O 1
ATOM 670 N N . ILE A 1 89 ? -7.333 -7.097 1.608 1.00 98.69 89 ILE A N 1
ATOM 671 C CA . ILE A 1 89 ? -8.801 -7.200 1.502 1.00 98.69 89 ILE A CA 1
ATOM 672 C C . ILE A 1 89 ? -9.358 -8.143 2.568 1.00 98.69 89 ILE A C 1
ATOM 674 O O . ILE A 1 89 ? -10.330 -7.822 3.252 1.00 98.69 89 ILE A O 1
ATOM 678 N N . THR A 1 90 ? -8.729 -9.306 2.736 1.00 98.69 90 THR A N 1
ATOM 679 C CA . THR A 1 90 ? -9.225 -10.325 3.663 1.00 98.69 90 THR A CA 1
ATOM 680 C C . THR A 1 90 ? -9.026 -9.964 5.134 1.00 98.69 90 THR A C 1
ATOM 682 O O . THR A 1 90 ? -9.720 -10.519 5.987 1.00 98.69 90 THR A O 1
ATOM 685 N N . SER A 1 91 ? -8.197 -8.956 5.433 1.00 98.56 91 SER A N 1
ATOM 686 C CA . SER A 1 91 ? -8.070 -8.370 6.773 1.00 98.56 91 SER A CA 1
ATOM 687 C C . SER A 1 91 ? -9.385 -7.775 7.295 1.00 98.56 91 SER A C 1
ATOM 689 O O . SER A 1 91 ? -9.549 -7.614 8.502 1.00 98.56 91 SER A O 1
ATOM 691 N N . PHE A 1 92 ? -10.369 -7.500 6.431 1.00 98.19 92 PHE A N 1
ATOM 692 C CA . PHE A 1 92 ? -11.707 -7.115 6.886 1.00 98.19 92 PHE A CA 1
ATOM 693 C C . PHE A 1 92 ? -12.362 -8.196 7.762 1.00 98.19 92 PHE A C 1
ATOM 695 O O . PHE A 1 92 ? -12.963 -7.884 8.795 1.00 98.19 92 PHE A O 1
ATOM 702 N N . TRP A 1 93 ? -12.211 -9.463 7.365 1.00 98.25 93 TRP A N 1
ATOM 703 C CA . TRP A 1 93 ? -12.795 -10.612 8.059 1.00 98.25 93 TRP A CA 1
ATOM 704 C C . TRP A 1 93 ? -11.827 -11.251 9.055 1.00 98.25 93 TRP A C 1
ATOM 706 O O . TRP A 1 93 ? -12.250 -11.660 10.135 1.00 98.25 93 TRP A O 1
ATOM 716 N N . TYR A 1 94 ? -10.538 -11.333 8.717 1.00 97.94 94 TYR A N 1
ATOM 717 C CA . TYR A 1 94 ? -9.522 -11.965 9.561 1.00 97.94 94 TYR A CA 1
ATOM 718 C C . TYR A 1 94 ? -8.713 -10.908 10.312 1.00 97.94 94 TYR A C 1
ATOM 720 O O . TYR A 1 94 ? -8.027 -10.099 9.694 1.00 97.94 94 TYR A O 1
ATOM 728 N N . ARG A 1 95 ? -8.792 -10.915 11.647 1.00 94.62 95 ARG A N 1
ATOM 729 C CA . ARG A 1 95 ? -8.210 -9.881 12.523 1.00 94.62 95 ARG A CA 1
ATOM 730 C C . ARG A 1 95 ? -6.988 -10.370 13.312 1.00 94.62 95 ARG A C 1
ATOM 732 O O . ARG A 1 95 ? -6.470 -11.462 13.068 1.00 94.62 95 ARG A O 1
ATOM 739 N N . ASP A 1 96 ? -6.493 -9.534 14.224 1.00 93.31 96 ASP A N 1
ATOM 740 C CA . ASP A 1 96 ? -5.392 -9.828 15.151 1.00 93.31 96 ASP A CA 1
ATOM 741 C C . ASP A 1 96 ? -4.091 -10.268 14.465 1.00 93.31 96 ASP A C 1
ATOM 743 O O . ASP A 1 96 ? -3.458 -9.492 13.751 1.00 93.31 96 ASP A O 1
ATOM 747 N N . ASN A 1 97 ? -3.661 -11.514 14.683 1.00 97.00 97 ASN A N 1
ATOM 748 C CA . ASN A 1 97 ? -2.400 -12.035 14.158 1.00 97.00 97 ASN A CA 1
ATOM 749 C C . ASN A 1 97 ? -2.377 -12.053 12.626 1.00 97.00 97 ASN A C 1
ATOM 751 O O . ASN A 1 97 ? -1.303 -11.976 12.032 1.00 97.00 97 ASN A O 1
ATOM 755 N N . PHE A 1 98 ? -3.544 -12.110 11.979 1.00 98.50 98 PHE A N 1
ATOM 756 C CA . PHE A 1 98 ? -3.628 -11.985 10.529 1.00 98.50 98 PHE A CA 1
ATOM 757 C C . PHE A 1 98 ? -3.259 -10.572 10.053 1.00 98.50 98 PHE A C 1
ATOM 759 O O . PHE A 1 98 ? -2.536 -10.421 9.065 1.00 98.50 98 PHE A O 1
ATOM 766 N N . TRP A 1 99 ? -3.683 -9.533 10.782 1.00 98.56 99 TRP A N 1
ATOM 767 C CA . TRP A 1 99 ? -3.270 -8.157 10.497 1.00 98.56 99 TRP A CA 1
ATOM 768 C C . TRP A 1 99 ? -1.767 -8.008 10.684 1.00 98.56 99 TRP A C 1
ATOM 770 O O . TRP A 1 99 ? -1.101 -7.501 9.788 1.00 98.56 99 TRP A O 1
ATOM 780 N N . LEU A 1 100 ? -1.211 -8.538 11.779 1.00 98.62 100 LEU A N 1
ATOM 781 C CA . LEU A 1 100 ? 0.236 -8.525 11.998 1.00 98.62 100 LEU A CA 1
ATOM 782 C C . LEU A 1 100 ? 0.996 -9.210 10.854 1.00 98.62 100 LEU A C 1
ATOM 784 O O . LEU A 1 100 ? 1.963 -8.650 10.345 1.00 98.62 100 LEU A O 1
ATOM 788 N N . ALA A 1 101 ? 0.547 -10.385 10.407 1.00 98.69 101 ALA A N 1
ATOM 789 C CA . ALA A 1 101 ? 1.159 -11.090 9.281 1.00 98.69 101 ALA A CA 1
ATOM 790 C C . ALA A 1 101 ? 1.094 -10.269 7.980 1.00 98.69 101 ALA A C 1
ATOM 792 O O . ALA A 1 101 ? 2.086 -10.180 7.254 1.00 98.69 101 ALA A O 1
ATOM 793 N N . THR A 1 102 ? -0.043 -9.618 7.716 1.00 98.75 102 THR A N 1
ATOM 794 C CA . THR A 1 102 ? -0.228 -8.721 6.562 1.00 98.75 102 THR A CA 1
ATOM 795 C C . THR A 1 102 ? 0.710 -7.518 6.628 1.00 98.75 102 THR A C 1
ATOM 797 O O . THR A 1 102 ? 1.324 -7.158 5.622 1.00 98.75 102 THR A O 1
ATOM 800 N N . ILE A 1 103 ? 0.878 -6.926 7.813 1.00 98.75 103 ILE A N 1
ATOM 801 C CA . ILE A 1 103 ? 1.792 -5.804 8.050 1.00 98.75 103 ILE A CA 1
ATOM 802 C C . ILE A 1 103 ? 3.237 -6.245 7.844 1.00 98.75 103 ILE A C 1
ATOM 804 O O . ILE A 1 103 ? 3.960 -5.578 7.114 1.00 98.75 103 ILE A O 1
ATOM 808 N N . ILE A 1 104 ? 3.655 -7.374 8.425 1.00 98.81 104 ILE A N 1
ATOM 809 C CA . ILE A 1 104 ? 5.018 -7.902 8.265 1.00 98.81 104 ILE A CA 1
ATOM 810 C C . ILE A 1 104 ? 5.328 -8.101 6.783 1.00 98.81 104 ILE A C 1
ATOM 812 O O . ILE A 1 104 ? 6.320 -7.562 6.294 1.00 98.81 104 ILE A O 1
ATOM 816 N N . PHE A 1 105 ? 4.454 -8.803 6.056 1.00 98.69 105 PHE A N 1
ATOM 817 C CA . PHE A 1 105 ? 4.629 -9.028 4.625 1.00 98.69 105 PHE A CA 1
ATOM 818 C C . PHE A 1 105 ? 4.750 -7.703 3.856 1.00 98.69 105 PHE A C 1
ATOM 820 O O . PHE A 1 105 ? 5.714 -7.493 3.117 1.00 98.69 105 PHE A O 1
ATOM 827 N N . THR A 1 106 ? 3.804 -6.785 4.074 1.00 98.62 106 THR A N 1
ATOM 828 C CA . THR A 1 106 ? 3.749 -5.489 3.383 1.00 98.62 106 THR A CA 1
ATOM 829 C C . THR A 1 106 ? 4.988 -4.644 3.672 1.00 98.62 106 THR A C 1
ATOM 831 O O . THR A 1 106 ? 5.595 -4.100 2.752 1.00 98.62 106 THR A O 1
ATOM 834 N N . CYS A 1 107 ? 5.399 -4.549 4.938 1.00 98.69 107 CYS A N 1
ATOM 835 C CA . CYS A 1 107 ? 6.567 -3.781 5.353 1.00 98.69 107 CYS A CA 1
ATOM 836 C C . CYS A 1 107 ? 7.853 -4.356 4.763 1.00 98.69 107 CYS A C 1
ATOM 838 O O . CYS A 1 107 ? 8.664 -3.599 4.233 1.00 98.69 107 CYS A O 1
ATOM 840 N N . THR A 1 108 ? 8.041 -5.679 4.816 1.00 98.69 108 THR A N 1
ATOM 841 C CA . THR A 1 108 ? 9.217 -6.327 4.222 1.00 98.69 108 THR A CA 1
ATOM 842 C C . THR A 1 108 ? 9.282 -6.075 2.720 1.00 98.69 108 THR A C 1
ATOM 844 O O . THR A 1 108 ? 10.342 -5.713 2.208 1.00 98.69 108 THR A O 1
ATOM 847 N N . PHE A 1 109 ? 8.154 -6.219 2.023 1.00 98.44 109 PHE A N 1
ATOM 848 C CA . PHE A 1 109 ? 8.088 -6.016 0.583 1.00 98.44 109 PHE A CA 1
ATOM 849 C C . PHE A 1 109 ? 8.369 -4.560 0.187 1.00 98.44 109 PHE A C 1
ATOM 851 O O . PHE A 1 109 ? 9.291 -4.304 -0.588 1.00 98.44 109 PHE A O 1
ATOM 858 N N . LEU A 1 110 ? 7.631 -3.600 0.751 1.00 98.50 110 LEU A N 1
ATOM 859 C CA . LEU A 1 110 ? 7.733 -2.191 0.368 1.00 98.50 110 LEU A CA 1
ATOM 860 C C . LEU A 1 110 ? 9.062 -1.559 0.796 1.00 98.50 110 LEU A C 1
ATOM 862 O O . LEU A 1 110 ? 9.712 -0.911 -0.018 1.00 98.50 110 LEU A O 1
ATOM 866 N N . LEU A 1 111 ? 9.543 -1.797 2.021 1.00 98.75 111 LEU A N 1
ATOM 867 C CA . LEU A 1 111 ? 10.849 -1.262 2.436 1.00 98.75 111 LEU A CA 1
ATOM 868 C C . LEU A 1 111 ? 11.996 -1.888 1.628 1.00 98.75 111 LEU A C 1
ATOM 870 O O . LEU A 1 111 ? 12.975 -1.208 1.307 1.00 98.75 111 LEU A O 1
ATOM 874 N N . GLY A 1 112 ? 11.866 -3.166 1.256 1.00 98.50 112 GLY A N 1
ATOM 875 C CA . GLY A 1 112 ? 12.775 -3.823 0.321 1.00 98.50 112 GLY A CA 1
ATOM 876 C C . GLY A 1 112 ? 12.764 -3.157 -1.060 1.00 98.50 112 GLY A C 1
ATOM 877 O O . GLY A 1 112 ? 13.832 -2.853 -1.598 1.00 98.50 112 GLY A O 1
ATOM 878 N N . ALA A 1 113 ? 11.579 -2.862 -1.601 1.00 97.50 113 ALA A N 1
ATOM 879 C CA . ALA A 1 113 ? 11.416 -2.140 -2.863 1.00 97.50 113 ALA A CA 1
ATOM 880 C C . ALA A 1 113 ? 12.027 -0.730 -2.801 1.00 97.50 113 ALA A C 1
ATOM 882 O O . ALA A 1 113 ? 12.841 -0.387 -3.662 1.00 97.50 113 ALA A O 1
ATOM 883 N N . ALA A 1 114 ? 11.767 0.037 -1.735 1.00 98.44 114 ALA A N 1
ATOM 884 C CA . ALA A 1 114 ? 12.386 1.345 -1.510 1.00 98.44 114 ALA A CA 1
ATOM 885 C C . ALA A 1 114 ? 13.917 1.260 -1.564 1.00 98.44 114 ALA A C 1
ATOM 887 O O . ALA A 1 114 ? 14.568 2.066 -2.234 1.00 98.44 114 ALA A O 1
ATOM 888 N N . PHE A 1 115 ? 14.509 0.267 -0.892 1.00 98.56 115 PHE A N 1
ATOM 889 C CA . PHE A 1 115 ? 15.955 0.058 -0.916 1.00 98.56 115 PHE A CA 1
ATOM 890 C C . PHE A 1 115 ? 16.475 -0.223 -2.333 1.00 98.56 115 PHE A C 1
ATOM 892 O O . PHE A 1 115 ? 17.489 0.357 -2.738 1.00 98.56 115 PHE A O 1
ATOM 899 N N . VAL A 1 116 ? 15.782 -1.068 -3.102 1.00 97.81 116 VAL A N 1
ATOM 900 C CA . VAL A 1 116 ? 16.128 -1.361 -4.502 1.00 97.81 116 VAL A CA 1
ATOM 901 C C . VAL A 1 116 ? 16.044 -0.095 -5.358 1.00 97.81 116 VAL A C 1
ATOM 903 O O . VAL A 1 116 ? 17.019 0.241 -6.033 1.00 97.81 116 VAL A O 1
ATOM 906 N N . HIS A 1 117 ? 14.951 0.662 -5.271 1.00 97.62 117 HIS A N 1
ATOM 907 C CA . HIS A 1 117 ? 14.764 1.909 -6.016 1.00 97.62 117 HIS A CA 1
ATOM 908 C C . HIS A 1 117 ? 15.834 2.961 -5.679 1.00 97.62 117 HIS A C 1
ATOM 910 O O . HIS A 1 117 ? 16.407 3.581 -6.581 1.00 97.62 117 HIS A O 1
ATOM 916 N N . ILE A 1 118 ? 16.176 3.127 -4.394 1.00 98.44 118 ILE A N 1
ATOM 917 C CA . ILE A 1 118 ? 17.247 4.032 -3.941 1.00 98.44 118 ILE A CA 1
ATOM 918 C C . ILE A 1 118 ? 18.609 3.592 -4.474 1.00 98.44 118 ILE A C 1
ATOM 920 O O . ILE A 1 118 ? 19.396 4.421 -4.945 1.00 98.44 118 ILE A O 1
ATOM 924 N N . LYS A 1 119 ? 18.911 2.292 -4.415 1.00 98.31 119 LYS A N 1
ATOM 925 C CA . LYS A 1 119 ? 20.153 1.742 -4.964 1.00 98.31 119 LYS A CA 1
ATOM 926 C C . LYS A 1 119 ? 20.254 2.019 -6.464 1.00 98.31 119 LYS A C 1
ATOM 928 O O . LYS A 1 119 ? 21.335 2.386 -6.925 1.00 98.31 119 LYS A O 1
ATOM 933 N N . GLU A 1 120 ? 19.142 1.928 -7.185 1.00 97.88 120 GLU A N 1
ATOM 934 C CA . GLU A 1 120 ? 19.077 2.162 -8.626 1.00 97.88 120 GLU A CA 1
ATOM 935 C C . GLU A 1 120 ? 19.265 3.634 -9.006 1.00 97.88 120 GLU A C 1
ATOM 937 O O . GLU A 1 120 ? 20.055 3.956 -9.899 1.00 97.88 120 GLU A O 1
ATOM 942 N N . MET A 1 121 ? 18.663 4.550 -8.241 1.00 98.19 121 MET A N 1
ATOM 943 C CA . MET A 1 121 ? 18.932 5.988 -8.364 1.00 98.19 121 MET A CA 1
ATOM 944 C C . MET A 1 121 ? 20.417 6.311 -8.156 1.00 98.19 121 MET A C 1
ATOM 946 O O . MET A 1 121 ? 20.997 7.124 -8.878 1.00 98.19 121 MET A O 1
ATOM 950 N N . ARG A 1 122 ? 21.059 5.675 -7.166 1.00 98.19 122 ARG A N 1
ATOM 951 C CA . ARG A 1 122 ? 22.463 5.951 -6.822 1.00 98.19 122 ARG A CA 1
ATOM 952 C C . ARG A 1 122 ? 23.452 5.353 -7.817 1.00 98.19 122 ARG A C 1
ATOM 954 O O . ARG A 1 122 ? 24.418 6.029 -8.161 1.00 98.19 122 ARG A O 1
ATOM 961 N N . LYS A 1 123 ? 23.249 4.099 -8.232 1.00 97.75 123 LYS A N 1
ATOM 962 C CA . LYS A 1 123 ? 24.210 3.355 -9.063 1.00 97.75 123 LYS A CA 1
ATOM 963 C C . LYS A 1 123 ? 24.022 3.598 -10.554 1.00 97.75 123 LYS A C 1
ATOM 965 O O . LYS A 1 123 ? 25.007 3.836 -11.242 1.00 97.75 123 LYS A O 1
ATOM 970 N N . HIS A 1 124 ? 22.781 3.579 -11.030 1.00 96.88 124 HIS A N 1
ATOM 971 C CA . HIS A 1 124 ? 22.465 3.625 -12.460 1.00 96.88 124 HIS A CA 1
ATOM 972 C C . HIS A 1 124 ? 21.800 4.938 -12.881 1.00 96.88 124 HIS A C 1
ATOM 974 O O . HIS A 1 124 ? 21.421 5.093 -14.036 1.00 96.88 124 HIS A O 1
ATOM 980 N N . ARG A 1 125 ? 21.676 5.909 -11.959 1.00 97.50 125 ARG A N 1
ATOM 981 C CA . ARG A 1 1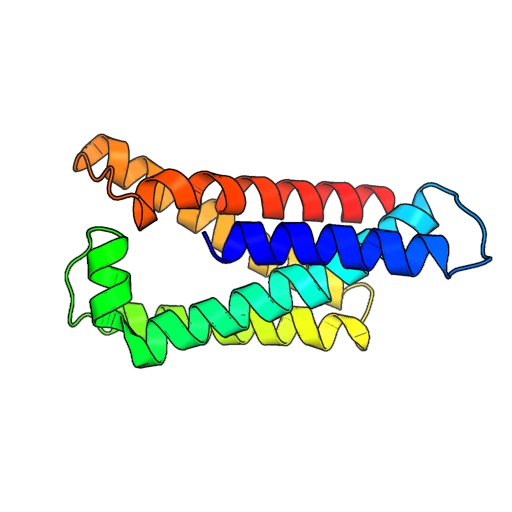25 ? 21.048 7.220 -12.210 1.00 97.50 125 ARG A CA 1
ATOM 982 C C . ARG A 1 125 ? 19.623 7.100 -12.760 1.00 97.50 125 ARG A C 1
ATOM 984 O O . ARG A 1 125 ? 19.151 7.989 -13.464 1.00 97.50 125 ARG A O 1
ATOM 991 N N . ASN A 1 126 ? 18.918 6.025 -12.408 1.00 97.69 126 ASN A N 1
ATOM 992 C CA . ASN A 1 126 ? 17.538 5.822 -12.821 1.00 97.69 126 ASN A CA 1
ATOM 993 C C . ASN A 1 126 ? 16.599 6.714 -11.993 1.00 97.69 126 ASN A C 1
ATOM 995 O O . ASN A 1 126 ? 16.078 6.316 -10.952 1.00 97.69 126 ASN A O 1
ATOM 999 N N . PHE A 1 127 ? 16.380 7.935 -12.466 1.00 97.25 127 PHE A N 1
ATOM 1000 C CA . PHE A 1 127 ? 15.419 8.875 -11.887 1.00 97.25 127 PHE A CA 1
ATOM 1001 C C . PHE A 1 127 ? 14.078 8.867 -12.624 1.00 97.25 127 PHE A C 1
ATOM 1003 O O . PHE A 1 127 ? 13.326 9.840 -12.550 1.00 97.25 127 PHE A O 1
ATOM 1010 N N . SER A 1 128 ? 13.763 7.774 -13.329 1.00 96.75 128 SER A N 1
ATOM 1011 C CA . SER A 1 128 ? 12.447 7.599 -13.941 1.00 96.75 128 SER A CA 1
ATOM 1012 C C . SER A 1 128 ? 11.366 7.800 -12.874 1.00 96.75 128 SER A C 1
ATOM 1014 O O . SER A 1 128 ? 11.529 7.293 -11.758 1.00 96.75 128 SER A O 1
ATOM 1016 N N . PRO A 1 129 ? 10.257 8.506 -13.165 1.00 93.44 129 PRO A N 1
ATOM 1017 C CA . PRO A 1 129 ? 9.249 8.809 -12.151 1.00 93.44 129 PRO A CA 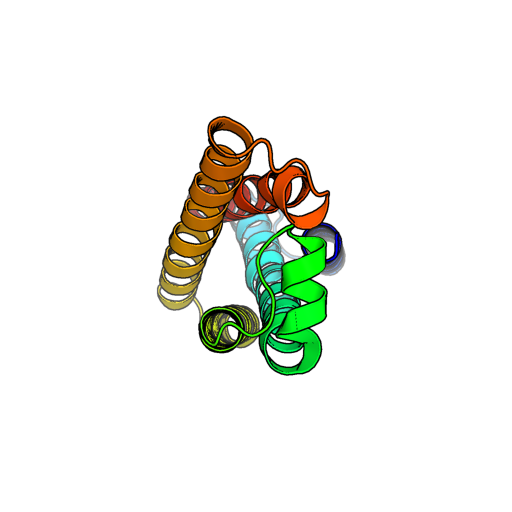1
ATOM 1018 C C . PRO A 1 129 ? 8.703 7.564 -11.443 1.00 93.44 129 PRO A C 1
ATOM 1020 O O . PRO A 1 129 ? 8.476 7.602 -10.236 1.00 93.44 129 PRO A O 1
ATOM 1023 N N . GLY A 1 130 ? 8.551 6.444 -12.163 1.00 93.00 130 GLY A N 1
ATOM 1024 C CA . GLY A 1 130 ? 8.110 5.172 -11.587 1.00 93.00 130 GLY A CA 1
ATOM 1025 C C . GLY A 1 130 ? 9.120 4.517 -10.637 1.00 93.00 130 GLY A C 1
ATOM 1026 O O . GLY A 1 130 ? 8.714 3.695 -9.825 1.00 93.00 130 GLY A O 1
ATOM 1027 N N . ASN A 1 131 ? 10.400 4.896 -10.695 1.00 96.56 131 ASN A N 1
ATOM 1028 C CA . ASN A 1 131 ? 11.438 4.448 -9.765 1.00 96.56 131 ASN A CA 1
ATOM 1029 C C . ASN A 1 131 ? 11.591 5.426 -8.591 1.00 96.56 131 ASN A C 1
ATOM 1031 O O . ASN A 1 131 ? 11.502 5.038 -7.433 1.00 96.56 131 ASN A O 1
ATOM 1035 N N . ALA A 1 132 ? 11.786 6.714 -8.885 1.00 96.75 132 ALA A N 1
ATOM 1036 C CA . ALA A 1 132 ? 12.144 7.702 -7.869 1.00 96.75 132 ALA A CA 1
ATOM 1037 C C . ALA A 1 132 ? 10.968 8.097 -6.964 1.00 96.75 132 ALA A C 1
ATOM 1039 O O . ALA A 1 132 ? 11.117 8.167 -5.746 1.00 96.75 132 ALA A O 1
ATOM 1040 N N . VAL A 1 133 ? 9.786 8.345 -7.540 1.00 95.62 133 VAL A N 1
ATOM 1041 C CA . VAL A 1 133 ? 8.621 8.820 -6.770 1.00 95.62 133 VAL A CA 1
ATOM 1042 C C . VAL A 1 133 ? 8.009 7.689 -5.942 1.00 95.62 133 VAL A C 1
ATOM 1044 O O . VAL A 1 133 ? 7.455 7.945 -4.876 1.00 95.62 133 VAL A O 1
ATOM 1047 N N . THR A 1 134 ? 8.129 6.441 -6.402 1.00 95.31 134 THR A N 1
ATOM 1048 C CA . THR A 1 134 ? 7.592 5.247 -5.724 1.00 95.31 134 THR A CA 1
ATOM 1049 C C . THR A 1 134 ? 8.261 4.980 -4.373 1.00 95.31 134 THR A C 1
ATOM 1051 O O . THR A 1 134 ? 7.601 4.494 -3.464 1.00 95.31 134 THR A O 1
ATOM 1054 N N . VAL A 1 135 ? 9.492 5.458 -4.158 1.00 97.62 135 VAL A N 1
ATOM 1055 C CA . VAL A 1 135 ? 10.161 5.393 -2.844 1.00 97.62 135 VAL A CA 1
ATOM 1056 C C . VAL A 1 135 ? 9.330 6.036 -1.725 1.00 97.62 135 VAL A C 1
ATOM 1058 O O . VAL A 1 135 ? 9.393 5.596 -0.579 1.00 97.62 135 VAL A O 1
ATOM 1061 N N . ILE A 1 136 ? 8.543 7.073 -2.033 1.00 97.75 136 ILE A N 1
ATOM 1062 C CA . ILE A 1 136 ? 7.729 7.778 -1.034 1.00 97.75 136 ILE A CA 1
ATOM 1063 C C . ILE A 1 136 ? 6.667 6.848 -0.424 1.00 97.75 136 ILE A C 1
ATOM 1065 O O . ILE A 1 136 ? 6.718 6.641 0.789 1.00 97.75 136 ILE A O 1
ATOM 1069 N N . PRO A 1 137 ? 5.709 6.282 -1.190 1.00 97.56 137 PRO A N 1
ATOM 1070 C CA . PRO A 1 137 ? 4.739 5.345 -0.630 1.00 97.56 137 PRO A CA 1
ATOM 1071 C C . PRO A 1 137 ? 5.396 4.076 -0.078 1.00 97.56 137 PRO A C 1
ATOM 1073 O O . PRO A 1 137 ? 4.917 3.568 0.934 1.00 97.56 137 PRO A O 1
ATOM 1076 N N . ASP A 1 138 ? 6.508 3.618 -0.662 1.00 98.19 138 ASP A N 1
ATOM 1077 C CA . ASP A 1 138 ? 7.222 2.424 -0.196 1.00 98.19 138 ASP A CA 1
ATOM 1078 C C . ASP A 1 138 ? 7.783 2.564 1.227 1.00 98.19 138 ASP A C 1
ATOM 1080 O O . ASP A 1 138 ? 7.975 1.570 1.920 1.00 98.19 138 ASP A O 1
ATOM 1084 N N . ILE A 1 139 ? 8.037 3.792 1.685 1.00 98.62 139 ILE A N 1
ATOM 1085 C CA . ILE A 1 139 ? 8.454 4.082 3.063 1.00 98.62 139 ILE A CA 1
ATOM 1086 C C . ILE A 1 139 ? 7.251 4.511 3.902 1.00 98.62 139 ILE A C 1
ATOM 1088 O O . ILE A 1 139 ? 7.037 4.000 5.001 1.00 98.62 139 ILE A O 1
ATOM 1092 N N . LEU A 1 140 ? 6.443 5.437 3.389 1.00 98.50 140 LEU A N 1
ATOM 1093 C CA . LEU A 1 140 ? 5.345 6.044 4.135 1.00 98.50 140 LEU A CA 1
ATOM 1094 C C . LEU A 1 140 ? 4.322 5.006 4.613 1.00 98.50 140 LEU A C 1
ATOM 1096 O O . LEU A 1 140 ? 3.923 5.037 5.774 1.00 98.50 140 LEU A O 1
ATOM 1100 N N . ILE A 1 141 ? 3.919 4.078 3.740 1.00 98.69 141 ILE A N 1
ATOM 1101 C CA . ILE A 1 141 ? 2.893 3.079 4.057 1.00 98.69 141 ILE A CA 1
ATOM 1102 C C . ILE A 1 141 ? 3.368 2.133 5.176 1.00 98.69 141 ILE A C 1
ATOM 1104 O O . ILE A 1 141 ? 2.645 2.017 6.167 1.00 98.69 141 ILE A O 1
ATOM 1108 N N . PRO A 1 142 ? 4.568 1.514 5.108 1.00 98.75 142 PRO A N 1
ATOM 1109 C CA . PRO A 1 142 ? 5.087 0.698 6.206 1.00 98.75 142 PRO A CA 1
ATOM 1110 C C . PRO A 1 142 ? 5.133 1.413 7.553 1.00 98.75 142 PRO A C 1
ATOM 1112 O O . PRO A 1 142 ? 4.684 0.858 8.554 1.00 98.75 142 PRO A O 1
ATOM 1115 N N . PHE A 1 143 ? 5.638 2.650 7.594 1.00 98.75 143 PHE A N 1
ATOM 1116 C CA . PHE A 1 143 ? 5.699 3.407 8.846 1.00 98.75 143 PHE A CA 1
ATOM 1117 C C . PHE A 1 143 ? 4.304 3.691 9.404 1.00 98.75 143 PHE A C 1
ATOM 1119 O O . PHE A 1 143 ? 4.084 3.483 10.595 1.00 98.75 143 PHE A O 1
ATOM 1126 N N . THR A 1 144 ? 3.347 4.070 8.556 1.00 98.81 144 THR A N 1
ATOM 1127 C CA . THR A 1 144 ? 1.950 4.247 8.972 1.00 98.81 144 THR A CA 1
ATOM 1128 C C . THR A 1 144 ? 1.365 2.963 9.556 1.00 98.81 144 THR A C 1
ATOM 1130 O O . THR A 1 144 ? 0.780 3.008 10.636 1.00 98.81 144 THR A O 1
ATOM 1133 N N . LEU A 1 145 ? 1.556 1.814 8.900 1.00 98.81 145 LEU A N 1
ATOM 1134 C CA . LEU A 1 145 ? 1.049 0.530 9.396 1.00 98.81 145 LEU A CA 1
ATOM 1135 C C . LEU A 1 145 ? 1.675 0.135 10.738 1.00 98.81 145 LEU A C 1
ATOM 1137 O O . LEU A 1 145 ? 0.955 -0.284 11.641 1.00 98.81 145 LEU A O 1
ATOM 1141 N N . MET A 1 146 ? 2.995 0.288 10.887 1.00 98.69 146 MET A N 1
ATOM 1142 C CA . MET A 1 146 ? 3.692 -0.020 12.141 1.00 98.69 146 MET A CA 1
ATOM 1143 C C . MET A 1 146 ? 3.215 0.876 13.287 1.00 98.69 146 MET A C 1
ATOM 1145 O O . MET A 1 146 ? 2.958 0.380 14.380 1.00 98.69 146 MET A O 1
ATOM 1149 N N . ILE A 1 147 ? 3.066 2.179 13.038 1.00 98.62 147 ILE A N 1
ATOM 1150 C CA . ILE A 1 147 ? 2.604 3.139 14.046 1.00 98.62 147 ILE A CA 1
ATOM 1151 C C . ILE A 1 147 ? 1.168 2.818 14.472 1.00 98.62 147 ILE A C 1
ATOM 1153 O O . ILE A 1 147 ? 0.898 2.708 15.665 1.00 98.62 147 ILE A O 1
ATOM 1157 N N . LEU A 1 148 ? 0.259 2.618 13.512 1.00 98.56 148 LEU A N 1
ATOM 1158 C CA . LEU A 1 148 ? -1.133 2.271 13.806 1.00 98.56 148 LEU A CA 1
ATOM 1159 C C . LEU A 1 148 ? -1.243 0.936 14.550 1.00 98.56 148 LEU A C 1
ATOM 1161 O O . LEU A 1 148 ? -2.042 0.825 15.471 1.00 98.56 148 LEU A O 1
ATOM 1165 N N . TRP A 1 149 ? -0.416 -0.056 14.204 1.00 98.31 149 TRP A N 1
ATOM 1166 C CA . TRP A 1 149 ? -0.362 -1.329 14.925 1.00 98.31 149 TRP A CA 1
ATOM 1167 C C . TRP A 1 149 ? 0.086 -1.171 16.378 1.00 98.31 149 TRP A C 1
ATOM 1169 O O . TRP A 1 149 ? -0.527 -1.759 17.262 1.00 98.31 149 TRP A O 1
ATOM 1179 N N . ILE A 1 150 ? 1.126 -0.369 16.629 1.00 98.31 150 ILE A N 1
ATOM 1180 C CA . ILE A 1 150 ? 1.637 -0.117 17.984 1.00 98.31 150 ILE A CA 1
ATOM 1181 C C . ILE A 1 150 ? 0.579 0.555 18.861 1.00 98.31 150 ILE A C 1
ATOM 1183 O O . ILE A 1 150 ? 0.494 0.228 20.034 1.00 98.31 150 ILE A O 1
ATOM 1187 N N . PHE A 1 151 ? -0.211 1.481 18.316 1.00 97.88 151 PHE A N 1
ATOM 1188 C CA . PHE A 1 151 ? -1.268 2.156 19.078 1.00 97.88 151 PHE A CA 1
ATOM 1189 C C . PHE A 1 151 ? -2.576 1.362 19.172 1.00 97.88 151 PHE A C 1
ATOM 1191 O O . PHE A 1 151 ? -3.412 1.657 20.025 1.00 97.88 151 PHE A O 1
ATOM 1198 N N . TYR A 1 152 ? -2.767 0.386 18.287 1.00 96.12 152 TYR A N 1
ATOM 1199 C CA . TYR A 1 152 ? -3.876 -0.560 18.343 1.00 96.12 152 TYR A CA 1
ATOM 1200 C C . TYR A 1 152 ? -3.643 -1.670 19.381 1.00 96.12 152 TYR A C 1
ATOM 1202 O O . TYR A 1 152 ? -4.606 -2.162 19.956 1.00 96.12 152 TYR A O 1
ATOM 1210 N N . LYS A 1 153 ? -2.398 -2.098 19.613 1.00 92.00 153 LYS A N 1
ATOM 1211 C CA . LYS A 1 153 ? -2.072 -3.129 20.612 1.00 92.00 153 LYS A CA 1
ATOM 1212 C C . LYS A 1 153 ? -1.808 -2.557 21.998 1.00 92.00 153 LYS A C 1
ATOM 1214 O O . LYS A 1 153 ? -2.136 -3.292 22.956 1.00 92.00 153 LYS A O 1
#